Protein AF-A0A6H1Z9U5-F1 (afdb_monomer_lite)

pLDDT: mean 88.67, std 11.78, range [45.22, 97.44]

Organism: NCBI:txid1070528

Radius of gyration: 15.55 Å; chains: 1; bounding box: 34×27×59 Å

Sequence (105 aa):
MTKPKSKTRKLHKNVAVAFARIAAARDALCRQISATDDAIKAGGGYVYFLRNSGKEMPPVSSRFLIDNGLVEEEQDGLFEGCSQSFRPVSFDRFHEFKSQYEASA

Foldseek 3Di:
DDDDDDDQDADDVLLVVLLCVQVVVQWKKFWDADPDPLCVPQQVRIWIATDPPRHTGRRNSSVVCVVQVQWAAPPPDPDPPRGRITHGDDPVVVVVVRVVSRVVD

Structure (mmCIF, N/CA/C/O backbone):
data_AF-A0A6H1Z9U5-F1
#
_entry.id   AF-A0A6H1Z9U5-F1
#
loop_
_atom_site.group_PDB
_atom_site.id
_atom_site.type_symbol
_atom_site.label_atom_id
_atom_site.label_alt_id
_atom_site.label_comp_id
_atom_site.label_asym_id
_atom_site.label_entity_id
_atom_site.label_seq_id
_atom_site.pdbx_PDB_ins_code
_atom_site.Cartn_x
_atom_site.Cartn_y
_atom_site.Cartn_z
_atom_site.occupancy
_atom_site.B_iso_or_equi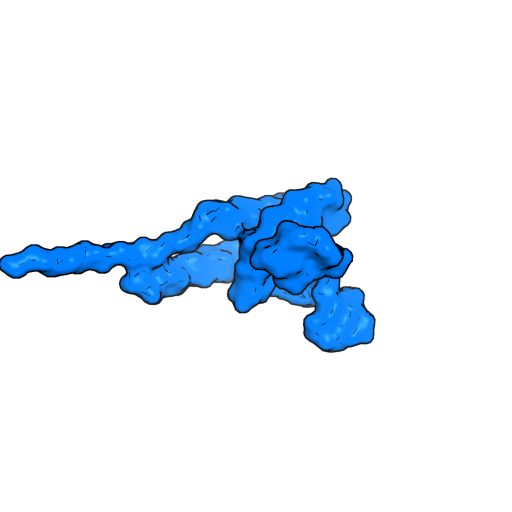v
_atom_site.auth_seq_id
_atom_site.auth_comp_id
_atom_site.auth_asym_id
_atom_site.auth_atom_id
_atom_site.pdbx_PDB_model_num
ATOM 1 N N . MET A 1 1 ? -3.966 -1.598 44.115 1.00 45.22 1 MET A N 1
ATOM 2 C CA . MET A 1 1 ? -3.953 -2.321 42.823 1.00 45.22 1 MET A CA 1
ATOM 3 C C . MET A 1 1 ? -4.339 -1.356 41.713 1.00 45.22 1 MET A C 1
ATOM 5 O O . MET A 1 1 ? -5.513 -1.065 41.535 1.00 45.22 1 MET A O 1
ATOM 9 N N . THR A 1 2 ? -3.362 -0.789 41.012 1.00 51.78 2 THR A N 1
ATOM 10 C CA . THR A 1 2 ? -3.595 0.043 39.825 1.00 51.78 2 THR A CA 1
ATOM 11 C C . THR A 1 2 ? -3.804 -0.876 38.621 1.00 51.78 2 THR A C 1
ATOM 13 O O . THR A 1 2 ? -2.912 -1.638 38.260 1.00 51.78 2 THR A O 1
ATOM 16 N N . LYS A 1 3 ? -5.001 -0.851 38.016 1.00 50.41 3 LYS A N 1
ATOM 17 C CA . LYS A 1 3 ? -5.267 -1.566 36.756 1.00 50.41 3 LYS A CA 1
ATOM 18 C C . LYS A 1 3 ? -4.306 -1.039 35.673 1.00 50.41 3 LYS A C 1
ATOM 20 O O . LYS A 1 3 ? -4.202 0.183 35.532 1.00 50.41 3 LYS A O 1
ATOM 25 N N . PRO A 1 4 ? -3.612 -1.900 34.909 1.00 54.03 4 PRO A N 1
ATOM 26 C CA . PRO A 1 4 ? -2.800 -1.443 33.789 1.00 54.03 4 PRO A CA 1
ATOM 27 C C . PRO A 1 4 ? -3.711 -0.798 32.735 1.00 54.03 4 PRO A C 1
ATOM 29 O O . PRO A 1 4 ? -4.737 -1.364 32.362 1.00 54.03 4 PRO A O 1
ATOM 32 N N . LYS A 1 5 ? -3.359 0.410 32.277 1.00 56.47 5 LYS A N 1
ATOM 33 C CA . LYS A 1 5 ? -4.040 1.076 31.156 1.00 56.47 5 LYS A CA 1
ATOM 34 C C . LYS A 1 5 ? -3.856 0.208 29.908 1.00 56.47 5 LYS A C 1
ATOM 36 O O . LYS A 1 5 ? -2.711 0.001 29.502 1.00 56.47 5 LYS A O 1
ATOM 41 N N . SER A 1 6 ? -4.941 -0.287 29.309 1.00 56.16 6 SER A N 1
ATOM 42 C CA . SER A 1 6 ? -4.856 -0.961 28.010 1.00 56.16 6 SER A CA 1
ATOM 43 C C . SER A 1 6 ? -4.306 0.038 26.986 1.00 56.16 6 SER A C 1
ATOM 45 O O . SER A 1 6 ? -4.791 1.165 26.856 1.00 56.16 6 SER A O 1
ATOM 47 N N . LYS A 1 7 ? -3.210 -0.320 26.313 1.00 61.12 7 LYS A N 1
ATOM 48 C CA . LYS A 1 7 ? -2.687 0.484 25.206 1.00 61.12 7 LYS A CA 1
ATOM 49 C C . LYS A 1 7 ? -3.520 0.136 23.981 1.00 61.12 7 LYS A C 1
ATOM 51 O O . LYS A 1 7 ? -3.260 -0.877 23.349 1.00 61.12 7 LYS A O 1
ATOM 56 N N . THR A 1 8 ? -4.479 0.989 23.635 1.00 65.06 8 THR A N 1
ATOM 57 C CA . THR A 1 8 ? -5.186 0.901 22.350 1.00 65.06 8 THR A CA 1
ATOM 58 C C . THR A 1 8 ? -4.167 0.884 21.208 1.00 65.06 8 THR A C 1
ATOM 60 O O . THR A 1 8 ? -3.356 1.811 21.080 1.00 65.06 8 THR A O 1
ATOM 63 N N . ARG A 1 9 ? -4.194 -0.169 20.395 1.00 84.81 9 ARG A N 1
ATOM 64 C CA . ARG A 1 9 ? -3.409 -0.352 19.175 1.00 84.81 9 ARG A CA 1
ATOM 65 C C . ARG A 1 9 ? -3.845 0.745 18.217 1.00 84.81 9 ARG A C 1
ATOM 67 O O . ARG A 1 9 ? -5.029 0.912 17.970 1.00 84.81 9 ARG A O 1
ATOM 74 N N . LYS A 1 10 ? -2.897 1.523 17.703 1.00 92.12 10 LYS A N 1
ATOM 75 C CA . LYS A 1 10 ? -3.176 2.549 16.691 1.00 92.12 10 LYS A CA 1
ATOM 76 C C . LYS A 1 10 ? -2.604 2.120 15.357 1.00 92.12 10 LYS A C 1
ATOM 78 O O . LYS A 1 10 ? -1.513 1.541 15.319 1.00 92.12 10 LYS A O 1
ATOM 83 N N . LEU A 1 11 ? -3.310 2.416 14.270 1.00 93.62 11 LEU A N 1
ATOM 84 C CA . LEU A 1 11 ? -2.757 2.206 12.941 1.00 93.62 11 LEU A CA 1
ATOM 85 C C . LEU A 1 11 ? -1.549 3.130 12.763 1.00 93.62 11 LEU A C 1
ATOM 87 O O . LEU A 1 11 ? -1.593 4.321 13.085 1.00 93.62 11 LEU A O 1
ATOM 91 N N . HIS A 1 12 ? -0.444 2.580 12.266 1.00 95.00 12 HIS A N 1
ATOM 92 C CA . HIS A 1 12 ? 0.771 3.363 12.108 1.00 95.00 12 HIS A CA 1
ATOM 93 C C . HIS A 1 12 ? 0.559 4.480 11.075 1.00 95.00 12 HIS A C 1
ATOM 95 O O . HIS A 1 12 ? 0.079 4.233 9.969 1.00 95.00 12 HIS A O 1
ATOM 101 N N . LYS A 1 13 ? 0.972 5.713 11.403 1.00 95.50 13 LYS A N 1
ATOM 102 C CA . LYS A 1 13 ? 0.725 6.899 10.560 1.00 95.50 13 LYS A CA 1
ATOM 103 C C . LYS A 1 13 ? 1.224 6.743 9.119 1.00 95.50 13 LYS A C 1
ATOM 105 O O . LYS A 1 13 ? 0.581 7.231 8.198 1.00 95.50 13 LYS A O 1
ATOM 110 N N . ASN A 1 14 ? 2.335 6.031 8.912 1.00 95.31 14 ASN A N 1
ATOM 111 C CA . ASN A 1 14 ? 2.901 5.836 7.572 1.00 95.31 14 ASN A CA 1
ATOM 112 C C . ASN A 1 14 ? 2.005 4.968 6.678 1.00 95.31 14 ASN A C 1
ATOM 114 O O . ASN A 1 14 ? 1.992 5.189 5.474 1.00 95.31 14 ASN A O 1
ATOM 118 N N . VAL A 1 15 ? 1.219 4.048 7.252 1.00 96.38 15 VAL A N 1
ATOM 119 C CA . VAL A 1 15 ? 0.233 3.261 6.494 1.00 96.38 15 VAL A CA 1
ATOM 120 C C . VAL A 1 15 ? -0.879 4.176 5.993 1.00 96.38 15 VAL A C 1
ATOM 122 O O . VAL A 1 15 ? -1.196 4.165 4.808 1.00 96.38 15 VAL A O 1
ATOM 125 N N . ALA A 1 16 ? -1.409 5.037 6.867 1.00 96.38 16 ALA A N 1
ATOM 126 C CA . ALA A 1 16 ? -2.432 6.008 6.485 1.00 96.38 16 ALA A CA 1
ATOM 127 C C . ALA A 1 16 ? -1.929 6.999 5.422 1.00 96.38 16 ALA A C 1
ATOM 129 O O . ALA A 1 16 ? -2.640 7.294 4.466 1.00 96.38 16 ALA A O 1
ATOM 130 N N . VAL A 1 17 ? -0.685 7.473 5.549 1.00 96.12 17 VAL A N 1
ATOM 131 C CA . VAL A 1 17 ? -0.059 8.346 4.544 1.00 96.12 17 VAL A CA 1
ATOM 132 C C . VAL A 1 17 ? 0.143 7.614 3.216 1.00 96.12 17 VAL A C 1
ATOM 134 O O . VAL A 1 17 ? -0.136 8.190 2.168 1.00 96.12 17 VAL A O 1
ATOM 137 N N . ALA A 1 18 ? 0.611 6.363 3.237 1.00 96.44 18 ALA A N 1
ATOM 138 C CA . ALA A 1 18 ? 0.788 5.570 2.024 1.00 96.44 18 ALA A CA 1
ATOM 139 C C . ALA A 1 18 ? -0.548 5.351 1.299 1.00 96.44 18 ALA A C 1
ATOM 141 O O . ALA A 1 18 ? -0.633 5.619 0.104 1.00 96.44 18 ALA A O 1
ATOM 142 N N . PHE A 1 19 ? -1.602 4.970 2.028 1.00 97.44 19 PHE A N 1
ATOM 143 C CA . PHE A 1 19 ? -2.943 4.826 1.462 1.00 97.44 19 PHE A CA 1
ATOM 144 C C . PHE A 1 19 ? -3.442 6.138 0.843 1.00 97.44 19 PHE A C 1
ATOM 146 O O . PHE A 1 19 ? -3.830 6.166 -0.323 1.00 97.44 19 PHE A O 1
ATOM 153 N N . ALA A 1 20 ? -3.353 7.246 1.588 1.00 95.81 20 ALA A N 1
ATOM 154 C CA . ALA A 1 20 ? -3.799 8.552 1.113 1.00 95.81 20 ALA A CA 1
ATOM 155 C C . ALA A 1 20 ? -3.059 9.002 -0.157 1.00 95.81 20 ALA A C 1
ATOM 157 O O . ALA A 1 20 ? -3.678 9.593 -1.036 1.00 95.81 20 ALA A O 1
ATOM 158 N N . ARG A 1 21 ? -1.759 8.699 -0.287 1.00 94.75 21 ARG A N 1
ATOM 159 C CA . ARG A 1 21 ? -0.982 9.003 -1.502 1.00 94.75 21 ARG A CA 1
ATOM 160 C C . ARG A 1 21 ? -1.538 8.290 -2.730 1.00 94.75 21 ARG A C 1
ATOM 162 O O . ARG A 1 21 ? -1.701 8.936 -3.759 1.00 94.75 21 ARG A O 1
ATOM 169 N N . ILE A 1 22 ? -1.837 6.996 -2.616 1.00 95.56 22 ILE A N 1
ATOM 170 C CA . ILE A 1 22 ? -2.366 6.196 -3.728 1.00 95.56 22 ILE A CA 1
ATOM 171 C C . ILE A 1 22 ? -3.788 6.672 -4.072 1.00 95.56 22 ILE A C 1
ATOM 173 O O . ILE A 1 22 ? -4.080 7.000 -5.223 1.00 95.56 22 ILE A O 1
ATOM 177 N N . ALA A 1 23 ? -4.654 6.779 -3.059 1.00 94.31 23 ALA A N 1
ATOM 178 C CA . ALA A 1 23 ? -6.065 7.120 -3.222 1.00 94.31 23 ALA A CA 1
ATOM 179 C C . ALA A 1 23 ? -6.286 8.547 -3.748 1.00 94.31 23 ALA A C 1
ATOM 181 O O . ALA A 1 23 ? -7.045 8.743 -4.696 1.00 94.31 23 ALA A O 1
ATOM 182 N N . ALA A 1 24 ? -5.600 9.549 -3.187 1.00 90.50 24 ALA A N 1
ATOM 183 C CA . ALA A 1 24 ? -5.749 10.940 -3.621 1.00 90.50 24 ALA A CA 1
ATOM 184 C C . ALA A 1 24 ? -5.203 11.170 -5.038 1.00 90.50 24 ALA A C 1
ATOM 186 O O . ALA A 1 24 ? -5.767 11.962 -5.789 1.00 90.50 24 ALA A O 1
ATOM 187 N N . ALA A 1 25 ? -4.141 10.454 -5.420 1.00 89.44 25 ALA A N 1
ATOM 188 C CA . ALA A 1 25 ? -3.593 10.510 -6.772 1.00 89.44 25 ALA A CA 1
ATOM 189 C C . ALA A 1 25 ? -4.439 9.741 -7.803 1.00 89.44 25 ALA A C 1
ATOM 191 O O . ALA A 1 25 ? -4.162 9.845 -8.996 1.00 89.44 25 ALA A O 1
ATOM 192 N N . ARG A 1 26 ? -5.452 8.970 -7.365 1.00 89.12 26 ARG A N 1
ATOM 193 C CA . ARG A 1 26 ? -6.194 8.002 -8.199 1.00 89.12 26 ARG A CA 1
ATOM 194 C C . ARG A 1 26 ? -5.255 7.080 -8.990 1.00 89.12 26 ARG A C 1
ATOM 196 O O . ARG A 1 26 ? -5.548 6.694 -10.123 1.00 89.12 26 ARG A O 1
ATOM 203 N N . ASP A 1 27 ? -4.118 6.754 -8.384 1.00 93.50 27 ASP A N 1
ATOM 204 C CA . ASP A 1 27 ? -3.035 5.989 -8.997 1.00 93.50 27 ASP A CA 1
ATOM 205 C C . ASP A 1 27 ? -3.117 4.511 -8.577 1.00 93.50 27 ASP A C 1
ATOM 207 O O . ASP A 1 27 ? -3.950 4.129 -7.749 1.00 93.50 27 ASP A O 1
ATOM 211 N N . ALA A 1 28 ? -2.260 3.679 -9.158 1.00 94.44 28 ALA A N 1
ATOM 212 C CA . ALA A 1 28 ? -2.060 2.298 -8.738 1.00 94.44 28 ALA A CA 1
ATOM 213 C C . ALA A 1 28 ? -0.707 2.158 -8.032 1.00 94.44 28 ALA A C 1
ATOM 215 O O . ALA A 1 28 ? 0.287 2.777 -8.419 1.00 94.44 28 ALA A O 1
ATOM 216 N N . LEU A 1 29 ? -0.674 1.333 -6.991 1.00 96.62 29 LEU A N 1
ATOM 217 C CA . LEU A 1 29 ? 0.563 0.856 -6.393 1.00 96.62 29 LEU A CA 1
ATOM 218 C C . LEU A 1 29 ? 1.102 -0.266 -7.276 1.00 96.62 29 LEU A C 1
ATOM 220 O O . LEU A 1 29 ? 0.397 -1.238 -7.508 1.00 96.62 29 LEU A O 1
ATOM 224 N N . CYS A 1 30 ? 2.341 -0.158 -7.726 1.00 95.19 30 CYS A N 1
ATOM 225 C CA . CYS A 1 30 ? 3.047 -1.222 -8.421 1.00 95.19 30 CYS A CA 1
ATOM 226 C C . CYS A 1 30 ? 4.147 -1.797 -7.532 1.00 95.19 30 CYS A C 1
ATOM 228 O O . CYS A 1 30 ? 4.708 -1.092 -6.685 1.00 95.19 30 CYS A O 1
ATOM 230 N N . ARG A 1 31 ? 4.476 -3.070 -7.751 1.00 93.88 31 ARG A N 1
ATOM 231 C CA . ARG A 1 31 ? 5.645 -3.728 -7.170 1.00 93.88 31 ARG A CA 1
ATOM 232 C C . ARG A 1 31 ? 6.563 -4.255 -8.266 1.00 93.88 31 ARG A C 1
ATOM 234 O O . ARG A 1 31 ? 6.113 -4.588 -9.355 1.00 93.88 31 ARG A O 1
ATOM 241 N N . GLN A 1 32 ? 7.849 -4.339 -7.958 1.00 91.81 32 GLN A N 1
ATOM 242 C CA . GLN A 1 32 ? 8.853 -4.964 -8.815 1.00 91.81 32 GLN A CA 1
ATOM 243 C C . GLN A 1 32 ? 9.821 -5.764 -7.951 1.00 91.81 32 GLN A C 1
ATOM 245 O O . GLN A 1 32 ? 10.229 -5.299 -6.885 1.00 91.81 32 GLN A O 1
ATOM 250 N N . ILE A 1 33 ? 10.184 -6.963 -8.409 1.00 91.19 33 ILE A N 1
ATOM 251 C CA . ILE A 1 33 ? 11.163 -7.813 -7.725 1.00 91.19 33 ILE A CA 1
ATOM 252 C C . ILE A 1 33 ? 12.505 -7.081 -7.657 1.00 91.19 33 ILE A C 1
ATOM 254 O O . ILE A 1 33 ? 12.993 -6.556 -8.658 1.00 91.19 33 ILE A O 1
ATOM 258 N N . SER A 1 34 ? 13.110 -7.071 -6.474 1.00 92.00 34 SER A N 1
ATOM 259 C CA . SER A 1 34 ? 14.434 -6.501 -6.251 1.00 92.00 34 SER A CA 1
ATOM 260 C C . SER A 1 34 ? 15.224 -7.350 -5.263 1.00 92.00 34 SER A C 1
ATOM 262 O O . SER A 1 34 ? 14.703 -7.783 -4.236 1.00 92.00 34 SER A O 1
ATOM 264 N N . ALA A 1 35 ? 16.506 -7.545 -5.568 1.00 91.62 35 ALA A N 1
ATOM 265 C CA . ALA A 1 35 ? 17.458 -8.257 -4.720 1.00 91.62 35 ALA A CA 1
ATOM 266 C C . ALA A 1 35 ? 18.208 -7.332 -3.743 1.00 91.62 35 ALA A C 1
ATOM 268 O O . ALA A 1 35 ? 19.172 -7.756 -3.112 1.00 91.62 35 ALA A O 1
ATOM 269 N N . THR A 1 36 ? 17.809 -6.061 -3.627 1.00 89.38 36 THR A N 1
ATOM 270 C CA . THR A 1 36 ? 18.413 -5.151 -2.649 1.00 89.38 36 THR A CA 1
ATOM 271 C C . THR A 1 36 ? 18.058 -5.569 -1.223 1.00 89.38 36 THR A C 1
ATOM 273 O O . THR A 1 36 ? 16.944 -6.023 -0.950 1.00 89.38 36 THR A O 1
ATOM 276 N N . ASP A 1 37 ? 18.989 -5.361 -0.291 1.00 87.31 37 ASP A N 1
ATOM 277 C CA . ASP A 1 37 ? 18.808 -5.677 1.131 1.00 87.31 37 ASP A CA 1
ATOM 278 C C . ASP A 1 37 ? 17.512 -5.093 1.709 1.00 87.31 37 ASP A C 1
ATOM 280 O O . ASP A 1 37 ? 16.792 -5.775 2.440 1.00 87.31 37 ASP A O 1
ATOM 284 N N . ASP A 1 38 ? 17.187 -3.850 1.352 1.00 81.69 38 ASP A N 1
ATOM 285 C CA . ASP A 1 38 ? 15.978 -3.169 1.816 1.00 81.69 38 ASP A CA 1
ATOM 286 C C . ASP A 1 38 ? 14.700 -3.797 1.245 1.00 81.69 38 ASP A C 1
ATOM 288 O O . ASP A 1 38 ? 13.717 -3.974 1.971 1.00 81.69 38 ASP A O 1
ATOM 292 N N . ALA A 1 39 ? 14.709 -4.198 -0.030 1.00 87.31 39 ALA A N 1
ATOM 293 C CA . ALA A 1 39 ? 13.576 -4.889 -0.639 1.00 87.31 39 ALA A CA 1
ATOM 294 C C . ALA A 1 39 ? 13.348 -6.249 0.027 1.00 87.31 39 ALA A C 1
ATOM 296 O O . ALA A 1 39 ? 12.210 -6.589 0.354 1.00 87.31 39 ALA A O 1
ATOM 297 N N . ILE A 1 40 ? 14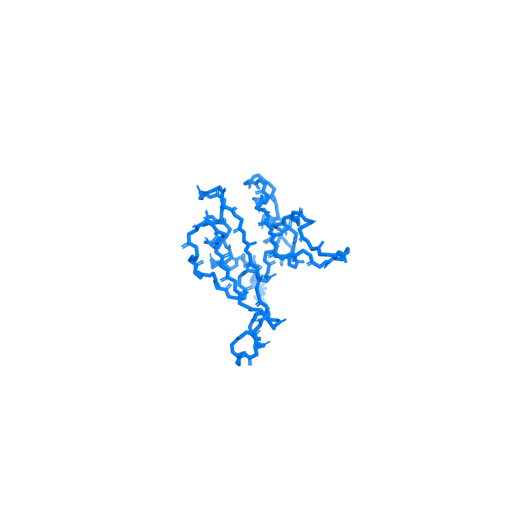.416 -6.997 0.308 1.00 90.00 40 ILE A N 1
ATOM 298 C CA . ILE A 1 40 ? 14.346 -8.302 0.977 1.00 90.00 40 ILE A CA 1
ATOM 299 C C . ILE A 1 40 ? 13.841 -8.146 2.419 1.00 90.00 40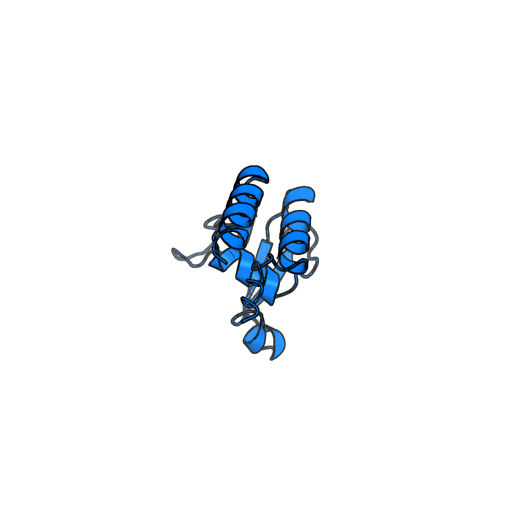 ILE A C 1
ATOM 301 O O . ILE A 1 40 ? 12.867 -8.795 2.802 1.00 90.00 40 ILE A O 1
ATOM 305 N N . LYS A 1 41 ? 14.457 -7.259 3.212 1.00 88.12 41 LYS A N 1
ATOM 306 C CA . LYS A 1 41 ? 14.166 -7.111 4.650 1.00 88.12 41 LYS A CA 1
ATOM 307 C C . LYS A 1 41 ? 12.811 -6.460 4.921 1.00 88.12 41 LYS A C 1
ATOM 309 O O . LYS A 1 41 ? 12.101 -6.887 5.827 1.00 88.12 41 LYS A O 1
ATOM 314 N N . ALA A 1 42 ? 12.451 -5.425 4.163 1.00 85.56 42 ALA A N 1
ATOM 315 C CA . ALA A 1 42 ? 11.285 -4.589 4.453 1.00 85.56 42 ALA A CA 1
ATOM 316 C C . ALA A 1 42 ? 10.145 -4.751 3.438 1.00 85.56 42 ALA A C 1
ATOM 318 O O . ALA A 1 42 ? 8.977 -4.588 3.792 1.00 85.56 42 ALA A O 1
ATOM 319 N N . GLY A 1 43 ? 10.472 -5.061 2.182 1.00 83.38 43 GLY A N 1
ATOM 320 C CA . GLY A 1 43 ? 9.516 -5.131 1.076 1.00 83.38 43 GLY A CA 1
ATOM 321 C C . GLY A 1 43 ? 9.021 -6.529 0.716 1.00 83.38 43 GLY A C 1
ATOM 322 O O . GLY A 1 43 ? 8.125 -6.642 -0.115 1.00 83.38 43 GLY A O 1
ATOM 323 N N . GLY A 1 44 ? 9.571 -7.586 1.325 1.00 88.44 44 GLY A N 1
ATOM 324 C CA . GLY A 1 44 ? 9.254 -8.972 0.960 1.00 88.44 44 GLY A CA 1
ATOM 325 C C . GLY A 1 44 ? 9.833 -9.399 -0.393 1.00 88.44 44 GLY A C 1
ATOM 326 O O . GLY A 1 44 ? 9.220 -10.205 -1.080 1.00 88.44 44 GLY A O 1
ATOM 327 N N . GLY A 1 45 ? 10.976 -8.831 -0.786 1.00 93.06 45 GLY A N 1
ATOM 328 C CA . GLY A 1 45 ? 11.613 -9.046 -2.090 1.00 93.06 45 GLY A CA 1
ATOM 329 C C . GLY A 1 45 ? 11.171 -8.061 -3.175 1.00 93.06 45 GLY A C 1
ATOM 330 O O . GLY A 1 45 ? 11.485 -8.270 -4.344 1.00 93.06 45 GLY A O 1
ATOM 331 N N . TYR A 1 46 ? 10.456 -6.993 -2.804 1.00 93.88 46 TYR A N 1
ATOM 332 C CA . TYR A 1 46 ? 9.908 -6.022 -3.748 1.00 93.88 46 TYR A CA 1
ATOM 333 C C . TYR A 1 46 ? 10.264 -4.577 -3.397 1.00 93.88 46 TYR A C 1
ATOM 335 O O . TYR A 1 46 ? 10.317 -4.195 -2.224 1.00 93.88 46 TYR A O 1
ATOM 343 N N . VAL A 1 47 ? 10.436 -3.763 -4.436 1.00 94.69 47 VAL A N 1
ATOM 344 C CA . VAL A 1 47 ? 10.320 -2.301 -4.369 1.00 94.69 47 VAL A CA 1
ATOM 345 C C . VAL A 1 47 ? 8.931 -1.883 -4.833 1.00 94.69 47 VAL A C 1
ATOM 347 O O . VAL A 1 47 ? 8.296 -2.593 -5.612 1.00 94.69 47 VAL A O 1
ATOM 350 N N . TYR A 1 48 ? 8.459 -0.737 -4.346 1.00 95.62 48 TYR A N 1
ATOM 351 C CA . TYR A 1 48 ? 7.099 -0.266 -4.579 1.00 95.62 48 TYR A CA 1
ATOM 352 C C . TYR A 1 48 ? 7.108 1.156 -5.113 1.00 95.62 48 TYR A C 1
ATOM 354 O O . TYR A 1 48 ? 7.876 1.995 -4.644 1.00 95.62 48 TYR A O 1
ATOM 362 N N . PHE A 1 49 ? 6.226 1.439 -6.062 1.00 96.31 49 PHE A N 1
ATOM 363 C CA . PHE A 1 49 ? 6.130 2.747 -6.699 1.00 96.31 49 PHE A CA 1
ATOM 364 C C . PHE A 1 49 ? 4.707 3.023 -7.180 1.00 96.31 49 PHE A C 1
ATOM 366 O O . PHE A 1 49 ? 3.893 2.116 -7.321 1.00 96.31 49 PHE A O 1
ATOM 373 N N . LEU A 1 50 ? 4.391 4.291 -7.412 1.00 96.12 50 LEU A N 1
ATOM 374 C CA . LEU A 1 50 ? 3.139 4.700 -8.038 1.00 96.12 50 LEU A CA 1
ATOM 375 C C . LEU A 1 50 ? 3.239 4.562 -9.562 1.00 96.12 50 LEU A C 1
ATOM 377 O O . LEU A 1 50 ? 4.196 5.066 -10.151 1.00 96.12 50 LEU A O 1
ATOM 381 N N . ARG A 1 51 ? 2.256 3.915 -10.197 1.00 93.75 51 ARG A N 1
ATOM 382 C CA . ARG A 1 51 ? 2.269 3.574 -11.631 1.00 93.75 51 ARG A CA 1
ATOM 383 C C . ARG A 1 51 ? 2.539 4.779 -12.526 1.00 93.75 51 ARG A C 1
ATOM 385 O O . ARG A 1 51 ? 3.433 4.721 -13.363 1.00 93.75 51 ARG A O 1
ATOM 392 N N . ASN A 1 52 ? 1.772 5.857 -12.368 1.00 90.94 52 ASN A N 1
ATOM 393 C CA . ASN A 1 52 ? 1.836 6.981 -13.305 1.00 90.94 52 ASN A CA 1
ATOM 394 C C . ASN A 1 52 ? 3.015 7.914 -13.024 1.00 90.94 52 ASN A C 1
ATOM 396 O O . ASN A 1 52 ? 3.609 8.468 -13.944 1.00 90.94 52 ASN A O 1
ATOM 400 N N . SER A 1 53 ? 3.339 8.124 -11.747 1.00 90.00 53 SER A N 1
ATOM 401 C CA . SER A 1 53 ? 4.377 9.087 -11.354 1.00 90.00 53 SER A CA 1
ATOM 402 C C . SER A 1 53 ? 5.767 8.479 -11.168 1.00 90.00 53 SER A C 1
ATOM 404 O O . SER A 1 53 ? 6.728 9.231 -11.023 1.00 90.00 53 SER A O 1
ATOM 406 N N . GLY A 1 54 ? 5.879 7.150 -11.094 1.00 92.19 54 GLY A N 1
ATOM 407 C CA . GLY A 1 54 ? 7.118 6.444 -10.757 1.00 92.19 54 GLY A CA 1
ATOM 408 C C . GLY A 1 54 ? 7.630 6.724 -9.339 1.00 92.19 54 GLY A C 1
ATOM 409 O O . GLY A 1 54 ? 8.720 6.288 -8.981 1.00 92.19 54 GLY A O 1
ATOM 410 N N . LYS A 1 55 ? 6.876 7.468 -8.517 1.00 93.44 55 LYS A N 1
ATOM 411 C CA . LYS A 1 55 ? 7.307 7.850 -7.170 1.00 93.44 55 LYS A CA 1
ATOM 412 C C . LYS A 1 55 ? 7.383 6.627 -6.275 1.00 93.44 55 LYS A C 1
ATOM 414 O O . LYS A 1 55 ? 6.404 5.893 -6.152 1.00 93.44 55 LYS A O 1
ATOM 419 N N . GLU A 1 56 ? 8.514 6.475 -5.601 1.00 94.38 56 GLU A N 1
ATOM 420 C CA . GLU A 1 56 ? 8.729 5.389 -4.655 1.00 94.38 56 GLU A CA 1
ATOM 421 C C . GLU A 1 56 ? 7.759 5.447 -3.472 1.00 94.38 56 GLU A C 1
ATOM 423 O O . GLU A 1 56 ? 7.403 6.509 -2.943 1.00 94.38 56 GLU A O 1
ATOM 428 N N . MET A 1 57 ? 7.359 4.259 -3.035 1.00 95.56 57 MET A N 1
ATOM 429 C CA . MET A 1 57 ? 6.471 4.038 -1.910 1.00 95.56 57 MET A CA 1
ATOM 430 C C . MET A 1 57 ? 7.202 3.248 -0.816 1.00 95.56 57 MET A C 1
ATOM 432 O O . MET A 1 57 ? 7.933 2.305 -1.119 1.00 95.56 57 MET A O 1
ATOM 436 N N . PRO A 1 58 ? 7.012 3.587 0.475 1.00 93.62 58 PRO A N 1
ATOM 437 C CA . PRO A 1 58 ? 7.700 2.897 1.562 1.00 93.62 58 PRO A CA 1
ATOM 438 C C . PRO A 1 58 ? 7.388 1.389 1.564 1.00 93.62 58 PRO A C 1
ATOM 440 O O . PRO A 1 58 ? 6.204 1.039 1.645 1.00 93.62 58 PRO A O 1
ATOM 443 N N . PRO A 1 59 ? 8.393 0.490 1.547 1.00 93.69 59 PRO A N 1
ATOM 444 C CA . PRO A 1 59 ? 8.156 -0.944 1.372 1.00 93.69 59 PRO A CA 1
ATOM 445 C C . PRO A 1 59 ? 7.257 -1.564 2.444 1.00 93.69 59 PRO A C 1
ATOM 447 O O .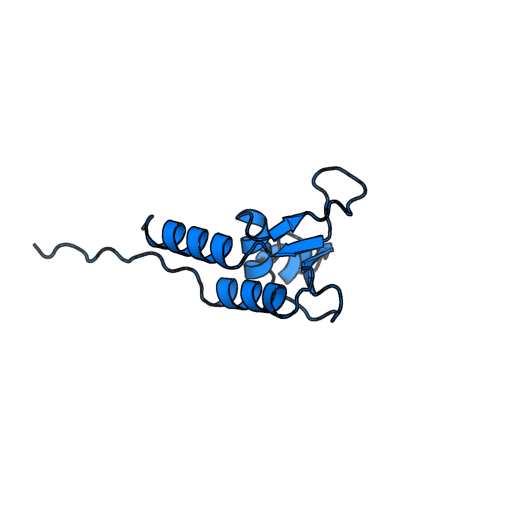 PRO A 1 59 ? 6.267 -2.211 2.117 1.00 93.69 59 PRO A O 1
ATOM 450 N N . VAL A 1 60 ? 7.518 -1.272 3.724 1.00 94.38 60 VAL A N 1
ATOM 451 C CA . VAL A 1 60 ? 6.729 -1.811 4.850 1.00 94.38 60 VAL A CA 1
ATOM 452 C C . VAL A 1 60 ? 5.264 -1.384 4.774 1.00 94.38 60 VAL A C 1
ATOM 454 O O . VAL A 1 60 ? 4.367 -2.181 5.023 1.00 94.38 60 VAL A O 1
ATOM 457 N N . SER A 1 61 ? 5.006 -0.115 4.443 1.00 96.00 61 SER A N 1
ATOM 458 C CA . SER A 1 61 ? 3.632 0.396 4.362 1.00 96.00 61 SER A CA 1
ATOM 459 C C . SER A 1 61 ? 2.910 -0.159 3.140 1.00 96.00 61 SER A C 1
ATOM 461 O O . SER A 1 61 ? 1.756 -0.544 3.254 1.00 96.00 61 SER A O 1
ATOM 463 N N . SER A 1 62 ? 3.598 -0.253 2.003 1.00 95.81 62 SER A N 1
ATOM 464 C CA . SER A 1 62 ? 3.046 -0.805 0.761 1.00 95.81 62 SER A CA 1
ATOM 465 C C . SER A 1 62 ? 2.676 -2.276 0.924 1.00 95.81 62 SER A C 1
ATOM 467 O O . SER A 1 62 ? 1.547 -2.664 0.637 1.00 95.81 62 SER A O 1
ATOM 469 N N . ARG A 1 63 ? 3.587 -3.068 1.498 1.00 94.69 63 ARG A N 1
ATOM 470 C CA . ARG A 1 63 ? 3.335 -4.466 1.840 1.00 94.69 63 ARG A CA 1
ATOM 471 C C . ARG A 1 63 ? 2.180 -4.613 2.827 1.00 94.69 63 ARG A C 1
ATOM 473 O O . ARG A 1 63 ? 1.297 -5.423 2.596 1.00 94.69 63 ARG A O 1
ATOM 480 N N . PHE A 1 64 ? 2.130 -3.791 3.879 1.00 95.75 64 PHE A N 1
ATOM 481 C CA . PHE A 1 64 ? 1.018 -3.819 4.833 1.00 95.75 64 PHE A CA 1
ATOM 482 C C . PHE A 1 64 ? -0.337 -3.586 4.151 1.00 95.75 64 PHE A C 1
ATOM 484 O O . PHE A 1 64 ? -1.307 -4.257 4.495 1.00 95.75 64 PHE A O 1
ATOM 491 N N . LEU A 1 65 ? -0.421 -2.646 3.201 1.00 96.88 65 LEU A N 1
ATOM 492 C CA . LEU A 1 65 ? -1.664 -2.385 2.471 1.00 96.88 65 LEU A CA 1
ATOM 493 C C . LEU A 1 65 ? -2.112 -3.608 1.657 1.00 96.88 65 LEU A C 1
ATOM 495 O O . LEU A 1 65 ? -3.298 -3.924 1.672 1.00 96.88 65 LEU A O 1
ATOM 499 N N . ILE A 1 66 ? -1.177 -4.301 0.999 1.00 94.94 66 ILE A N 1
ATOM 500 C CA . ILE A 1 66 ? -1.456 -5.530 0.239 1.00 94.94 66 ILE A CA 1
ATOM 501 C C . ILE A 1 66 ? -1.884 -6.656 1.186 1.00 94.94 66 ILE A C 1
ATOM 503 O O . ILE A 1 66 ? -2.975 -7.198 1.038 1.00 94.94 66 ILE A O 1
ATOM 507 N N . ASP A 1 67 ? -1.078 -6.942 2.211 1.00 94.19 67 ASP A N 1
ATOM 508 C CA . ASP A 1 67 ? -1.292 -8.055 3.146 1.00 94.19 67 ASP A CA 1
ATOM 509 C C . ASP A 1 67 ? -2.627 -7.942 3.914 1.00 94.19 67 ASP A C 1
ATOM 511 O O . ASP A 1 67 ? -3.166 -8.947 4.371 1.00 94.19 67 ASP A O 1
ATOM 515 N N . ASN A 1 68 ? -3.172 -6.727 4.066 1.00 95.81 68 ASN A N 1
ATOM 516 C CA . ASN A 1 68 ? -4.440 -6.469 4.762 1.00 95.81 68 ASN A CA 1
ATOM 517 C C . ASN A 1 68 ? -5.615 -6.164 3.812 1.00 95.8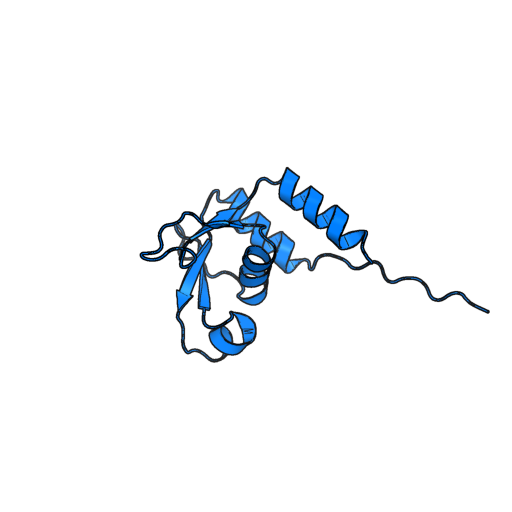1 68 ASN A C 1
ATOM 519 O O . ASN A 1 68 ? -6.670 -5.738 4.281 1.00 95.81 68 ASN A O 1
ATOM 523 N N . GLY A 1 69 ? -5.457 -6.334 2.494 1.00 95.31 69 GLY A N 1
ATOM 524 C CA . GLY A 1 69 ? -6.539 -6.105 1.526 1.00 95.31 69 GLY A CA 1
ATOM 525 C C . GLY A 1 69 ? -7.027 -4.652 1.462 1.00 95.31 69 GLY A C 1
ATOM 526 O O . GLY A 1 69 ? -8.199 -4.394 1.189 1.00 95.31 69 GLY A O 1
ATOM 527 N N . LEU A 1 70 ? -6.138 -3.696 1.747 1.00 96.81 70 LEU A N 1
ATOM 528 C CA . LEU A 1 70 ? -6.382 -2.252 1.608 1.00 96.81 70 LEU A CA 1
ATOM 529 C C . LEU A 1 70 ? -6.056 -1.739 0.202 1.00 96.81 70 LEU A C 1
ATOM 531 O O . LEU A 1 70 ? -6.235 -0.557 -0.105 1.00 96.81 70 LEU A O 1
ATOM 535 N N . VAL A 1 71 ? -5.576 -2.637 -0.646 1.00 96.19 71 VAL A N 1
ATOM 536 C CA . VAL A 1 71 ? -5.493 -2.479 -2.087 1.00 96.19 71 VAL A CA 1
ATOM 537 C C . VAL A 1 71 ? -6.015 -3.759 -2.746 1.00 96.19 71 VAL A C 1
ATOM 539 O O . VAL A 1 71 ? -5.935 -4.836 -2.159 1.00 96.19 71 VAL A O 1
ATOM 542 N N . GLU A 1 72 ? -6.559 -3.636 -3.948 1.00 94.44 72 GLU A N 1
ATOM 543 C CA . GLU A 1 72 ? -7.137 -4.722 -4.739 1.00 94.44 72 GLU A CA 1
ATOM 544 C C . GLU A 1 72 ? -6.265 -4.981 -5.965 1.00 94.44 72 GLU A C 1
ATOM 546 O O . GLU A 1 72 ? -5.796 -4.038 -6.602 1.00 94.44 72 GLU A O 1
ATOM 551 N N . GLU A 1 73 ? -6.028 -6.250 -6.285 1.00 92.69 73 GLU A N 1
ATOM 552 C CA . GLU A 1 73 ? -5.241 -6.650 -7.454 1.00 92.69 73 GLU A CA 1
ATOM 553 C C . GLU A 1 73 ? -5.923 -6.211 -8.755 1.00 92.69 73 GLU A C 1
ATOM 555 O O . GLU A 1 73 ? -7.108 -6.472 -8.949 1.00 92.69 73 GLU A O 1
ATOM 560 N N . GLU A 1 74 ? -5.175 -5.601 -9.681 1.00 90.06 74 GLU A N 1
ATOM 561 C CA . GLU A 1 74 ? -5.696 -5.339 -11.035 1.00 90.06 74 GLU A CA 1
ATOM 562 C C . GLU A 1 74 ? -5.653 -6.584 -11.939 1.00 90.06 74 GLU A C 1
ATOM 564 O O . GLU A 1 74 ? -6.090 -6.516 -13.085 1.00 90.06 74 GLU A O 1
ATOM 569 N N . GLN A 1 75 ? -5.133 -7.710 -11.433 1.00 83.06 75 GLN A N 1
ATOM 570 C CA . GLN A 1 75 ? -4.968 -8.968 -12.170 1.00 83.06 75 GLN A CA 1
ATOM 571 C C . GLN A 1 75 ? -4.140 -8.800 -13.455 1.00 83.06 75 GLN A C 1
ATOM 573 O O . GLN A 1 75 ? -4.371 -9.465 -14.460 1.00 83.06 75 GLN A O 1
ATOM 578 N N . ASP A 1 76 ? -3.137 -7.920 -13.416 1.00 82.19 76 ASP A N 1
ATOM 579 C CA . ASP A 1 76 ? -2.213 -7.685 -14.533 1.00 82.19 76 ASP A CA 1
ATOM 580 C C . ASP A 1 76 ? -1.036 -8.673 -14.571 1.00 82.19 76 ASP A C 1
ATOM 582 O O . ASP A 1 76 ? -0.133 -8.561 -15.402 1.00 82.19 76 ASP A O 1
ATOM 586 N N . GLY A 1 77 ? -1.036 -9.644 -13.658 1.00 76.12 77 GLY A N 1
ATOM 587 C CA . GLY A 1 77 ? -0.066 -10.725 -13.626 1.00 76.12 77 GLY A CA 1
ATOM 588 C C . GLY A 1 77 ? -0.310 -11.745 -14.738 1.00 76.12 77 GLY A C 1
ATOM 589 O O . GLY A 1 77 ? -1.445 -12.052 -15.088 1.00 76.12 77 GLY A O 1
ATOM 590 N N . LEU A 1 78 ? 0.774 -12.338 -15.247 1.00 77.06 78 LEU A N 1
ATOM 591 C CA . LEU A 1 78 ? 0.703 -13.461 -16.192 1.00 77.06 78 LEU A CA 1
ATOM 592 C C . LEU A 1 78 ? 0.104 -14.733 -15.554 1.00 77.06 78 LEU A C 1
ATOM 594 O O . LEU A 1 78 ? -0.385 -15.611 -16.259 1.00 77.06 78 LEU A O 1
ATOM 598 N N . PHE A 1 79 ? 0.152 -14.826 -14.223 1.00 78.88 79 PHE A N 1
ATOM 599 C CA . PHE A 1 79 ? -0.372 -15.936 -13.433 1.00 78.88 79 PHE A CA 1
ATOM 600 C C . PHE A 1 79 ? -1.326 -15.415 -12.356 1.00 78.88 79 PHE A C 1
ATOM 602 O O . PHE A 1 79 ? -1.157 -14.304 -11.842 1.00 78.88 79 PHE A O 1
ATOM 609 N N . GLU A 1 80 ? -2.304 -16.239 -11.988 1.00 72.56 80 GLU A N 1
ATOM 610 C CA . GLU A 1 80 ? -3.228 -15.949 -10.892 1.00 72.56 80 GLU A CA 1
ATOM 611 C C . GLU A 1 80 ? -2.459 -15.722 -9.575 1.00 72.56 80 GLU A C 1
ATOM 613 O O . GLU A 1 80 ? -1.473 -16.404 -9.284 1.00 72.56 80 GLU A O 1
ATOM 618 N N . GLY A 1 81 ? -2.858 -14.704 -8.805 1.00 70.56 81 GLY A N 1
ATOM 619 C CA . GLY A 1 81 ? -2.194 -14.311 -7.553 1.00 70.56 81 GLY A CA 1
ATOM 620 C C . GLY A 1 81 ? -0.820 -13.646 -7.722 1.00 70.56 81 GLY A C 1
ATOM 621 O O . GLY A 1 81 ? -0.120 -13.395 -6.740 1.00 70.56 81 GLY A O 1
ATOM 622 N N . CYS A 1 82 ? -0.405 -13.348 -8.958 1.00 77.50 82 CYS A N 1
ATOM 623 C CA . CYS A 1 82 ? 0.885 -12.725 -9.263 1.00 77.50 82 CYS A CA 1
ATOM 624 C C . CYS A 1 82 ? 0.754 -11.280 -9.775 1.00 77.50 82 CYS A C 1
ATOM 626 O O . CYS A 1 82 ? 1.658 -10.795 -10.464 1.00 77.50 82 CYS A O 1
ATOM 628 N N . SER A 1 83 ? -0.333 -10.579 -9.414 1.00 85.38 83 SER A N 1
ATOM 629 C CA . SER A 1 83 ? -0.557 -9.172 -9.782 1.00 85.38 83 SER A CA 1
ATOM 630 C C . SER A 1 83 ? 0.654 -8.312 -9.409 1.00 85.38 83 SER A C 1
ATOM 632 O O . SER A 1 83 ? 1.235 -8.457 -8.323 1.00 85.38 83 SER A O 1
ATOM 634 N N . GLN A 1 84 ? 1.076 -7.446 -10.326 1.00 90.06 84 GLN A N 1
ATOM 635 C CA . GLN A 1 84 ? 2.162 -6.490 -10.104 1.00 90.06 84 GLN A CA 1
ATOM 636 C C . GLN A 1 84 ? 1.630 -5.104 -9.768 1.00 90.06 84 GLN A C 1
ATOM 638 O O . GLN A 1 84 ? 2.390 -4.277 -9.264 1.00 90.06 84 GLN A O 1
ATOM 643 N N . SER A 1 85 ? 0.336 -4.870 -9.971 1.00 93.44 85 SER A N 1
ATOM 644 C CA . SER A 1 85 ? -0.323 -3.635 -9.584 1.00 93.44 85 SER A CA 1
ATOM 645 C C . SER A 1 85 ? -1.577 -3.832 -8.746 1.00 93.44 85 SER A C 1
ATOM 647 O O . SER A 1 85 ? -2.229 -4.884 -8.762 1.00 93.44 85 SER A O 1
ATOM 649 N N . PHE A 1 86 ? -1.880 -2.782 -7.985 1.00 95.50 86 PHE A N 1
ATOM 650 C CA . PHE A 1 86 ? -2.940 -2.771 -7.001 1.00 95.50 86 PHE A CA 1
ATOM 651 C C . PHE A 1 86 ? -3.618 -1.399 -6.938 1.00 95.50 86 PHE A C 1
ATOM 653 O O . PHE A 1 86 ? -2.955 -0.359 -6.839 1.00 95.50 86 PHE A O 1
ATOM 660 N N . ARG A 1 87 ? -4.949 -1.388 -6.943 1.00 95.75 87 ARG A N 1
ATOM 661 C CA . ARG A 1 87 ? -5.773 -0.187 -6.762 1.00 95.75 87 ARG A CA 1
ATOM 662 C C . ARG A 1 87 ? -6.128 0.012 -5.296 1.00 95.75 87 ARG A C 1
ATOM 664 O O . ARG A 1 87 ? -6.364 -0.966 -4.601 1.00 95.75 87 ARG A O 1
ATOM 671 N N . PRO A 1 88 ? -6.199 1.252 -4.798 1.00 96.69 88 PRO A N 1
ATOM 672 C CA . PRO A 1 88 ? -6.661 1.489 -3.438 1.00 96.69 88 PRO A CA 1
ATOM 673 C C . PRO A 1 88 ? -8.143 1.121 -3.314 1.00 96.69 88 PRO A C 1
ATOM 675 O O . PRO A 1 88 ? -8.934 1.438 -4.204 1.00 96.69 88 PRO A O 1
ATOM 678 N N . VAL A 1 89 ? -8.525 0.517 -2.184 1.00 96.75 89 VAL A N 1
ATOM 679 C CA . VAL A 1 89 ? -9.946 0.418 -1.811 1.00 96.75 89 VAL A CA 1
ATOM 680 C C . VAL A 1 89 ? -10.545 1.813 -1.585 1.00 96.75 89 VAL A C 1
ATOM 682 O O . VAL A 1 89 ? -9.829 2.816 -1.510 1.00 96.75 89 VAL A O 1
ATOM 685 N N . SER A 1 90 ? -11.869 1.901 -1.435 1.00 96.19 90 SER A N 1
ATOM 686 C CA . SER A 1 90 ? -12.524 3.165 -1.081 1.00 96.19 90 SER A CA 1
ATOM 687 C C . SER A 1 90 ? -12.048 3.703 0.277 1.00 96.19 90 SER A C 1
ATOM 689 O O . SER A 1 90 ? -11.655 2.948 1.172 1.00 96.19 90 SER A O 1
ATOM 691 N N . PHE A 1 91 ? -12.123 5.027 0.460 1.00 95.75 91 PHE A N 1
ATOM 692 C CA . PHE A 1 91 ? -11.827 5.656 1.752 1.00 95.75 91 PHE A CA 1
ATOM 693 C C . PHE A 1 91 ? -12.698 5.091 2.878 1.00 95.75 91 PHE A C 1
ATOM 695 O O . PHE A 1 91 ? -12.182 4.850 3.966 1.00 95.75 91 PHE A O 1
ATOM 702 N N . ASP A 1 92 ? -13.975 4.820 2.610 1.00 96.88 92 ASP A N 1
ATOM 703 C CA . ASP A 1 92 ? -14.896 4.252 3.598 1.00 96.88 92 ASP A CA 1
ATOM 704 C C . ASP A 1 92 ? -14.414 2.884 4.087 1.00 96.88 92 ASP A C 1
ATOM 706 O O . ASP A 1 92 ? -14.305 2.666 5.293 1.00 96.88 92 ASP A O 1
ATOM 710 N N . ARG A 1 93 ? -14.005 2.001 3.166 1.00 96.94 93 ARG A N 1
ATOM 711 C CA . ARG A 1 93 ? -13.466 0.678 3.510 1.00 96.94 93 ARG A CA 1
ATOM 712 C C . ARG A 1 93 ? -12.155 0.776 4.288 1.00 96.94 93 ARG A C 1
ATOM 714 O O . ARG A 1 93 ? -11.937 0.025 5.237 1.00 96.94 93 ARG A O 1
ATOM 721 N N . PHE A 1 94 ? -11.291 1.728 3.938 1.00 97.00 94 PHE A N 1
ATOM 722 C CA . PHE A 1 94 ? -10.076 1.991 4.711 1.00 97.00 94 PHE A CA 1
ATOM 723 C C . PHE A 1 94 ? -10.387 2.496 6.130 1.00 97.00 94 PHE A C 1
ATOM 725 O O . PHE A 1 94 ? -9.748 2.076 7.098 1.00 97.00 94 PHE A O 1
ATOM 732 N N . HIS A 1 95 ? -11.363 3.394 6.274 1.00 96.06 95 HIS A N 1
ATOM 733 C CA . HIS A 1 95 ? -11.781 3.919 7.572 1.00 96.06 95 HIS A CA 1
ATOM 734 C C . HIS A 1 95 ? -12.427 2.846 8.448 1.00 96.06 95 HIS A C 1
ATOM 736 O O . HIS A 1 95 ? -12.124 2.785 9.642 1.00 96.06 95 HIS A O 1
ATOM 742 N N . GLU A 1 96 ? -13.241 1.975 7.857 1.00 96.56 96 GLU A N 1
ATOM 743 C CA . GLU A 1 96 ? -13.812 0.810 8.525 1.00 96.56 96 GLU A CA 1
ATOM 744 C C . GLU A 1 96 ? -12.712 -0.126 9.038 1.00 96.56 96 GLU A C 1
ATOM 746 O O . GLU A 1 96 ? -12.660 -0.406 10.239 1.00 96.56 96 GLU A O 1
ATOM 751 N N . PHE A 1 97 ? -11.767 -0.520 8.173 1.00 95.75 97 PHE A N 1
ATOM 752 C CA . PHE A 1 97 ? -10.616 -1.329 8.580 1.00 95.75 97 PHE A CA 1
ATOM 753 C C . PHE A 1 97 ? -9.856 -0.677 9.734 1.00 95.75 97 PHE A C 1
ATOM 755 O O . PHE A 1 97 ? -9.548 -1.328 10.730 1.00 95.75 97 PHE A O 1
ATOM 762 N N . LYS A 1 98 ? -9.557 0.624 9.623 1.00 94.69 98 LYS A N 1
ATOM 763 C CA . LYS A 1 98 ? -8.833 1.349 10.667 1.00 94.69 98 LYS A CA 1
ATOM 764 C C . LYS A 1 98 ? -9.591 1.288 11.993 1.00 94.69 98 LYS A C 1
ATOM 766 O O . LYS A 1 98 ? -8.975 1.022 13.020 1.00 94.69 98 LYS A O 1
ATOM 771 N N . SER A 1 99 ? -10.903 1.514 11.978 1.00 94.06 99 SER A N 1
ATOM 772 C CA . SER A 1 99 ? -11.725 1.458 13.187 1.00 94.06 99 SER A CA 1
ATOM 773 C C . SER A 1 99 ? -11.678 0.073 13.838 1.00 94.06 99 SER A C 1
ATOM 775 O O . SER A 1 99 ? -11.443 -0.020 15.041 1.00 94.06 99 SER A O 1
ATOM 777 N N . GLN A 1 100 ? -11.813 -0.996 13.049 1.00 93.25 100 GLN A N 1
ATOM 778 C CA . GLN A 1 100 ? -11.748 -2.378 13.538 1.00 93.25 100 GLN A CA 1
ATOM 779 C C . GLN A 1 100 ? -10.354 -2.740 14.078 1.00 93.25 100 GLN A C 1
ATOM 781 O O . GLN A 1 100 ? -10.227 -3.318 15.161 1.00 93.25 100 GLN A O 1
ATOM 786 N N . TYR A 1 101 ? -9.299 -2.354 13.356 1.00 91.19 101 TYR A N 1
ATOM 787 C CA . TYR A 1 101 ? -7.904 -2.576 13.739 1.00 91.19 101 TYR A CA 1
ATOM 788 C C . TYR A 1 101 ? -7.559 -1.907 15.075 1.00 91.19 101 TYR A C 1
ATOM 790 O O . TYR A 1 101 ? -6.825 -2.474 15.886 1.00 91.19 101 TYR A O 1
ATOM 798 N N . GLU A 1 102 ? -8.082 -0.701 15.304 1.00 92.94 102 GLU A N 1
ATOM 799 C CA . GLU A 1 102 ? -7.836 0.070 16.525 1.00 9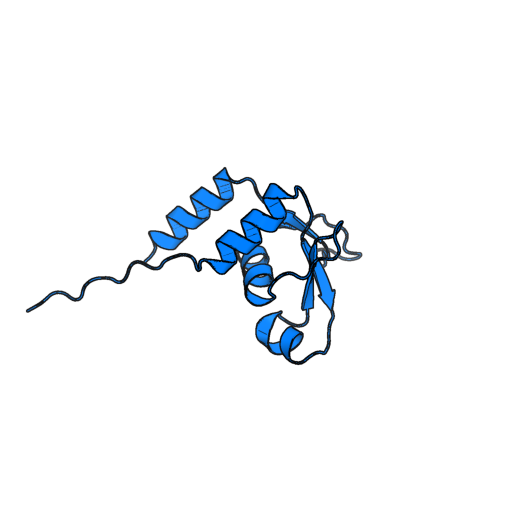2.94 102 GLU A CA 1
ATOM 800 C C . GLU A 1 102 ? -8.727 -0.362 17.703 1.00 92.94 102 GLU A C 1
ATOM 802 O O . GLU A 1 102 ? -8.330 -0.193 18.856 1.00 92.94 102 GLU A O 1
ATOM 807 N N . ALA A 1 103 ? -9.893 -0.960 17.431 1.00 87.69 103 ALA A N 1
ATOM 808 C CA . ALA A 1 103 ? -10.793 -1.516 18.444 1.00 87.69 103 ALA A CA 1
ATOM 809 C C . ALA A 1 103 ? -10.355 -2.898 18.965 1.00 87.69 103 ALA A C 1
ATOM 811 O O . ALA A 1 103 ? -10.677 -3.259 20.093 1.00 87.69 103 ALA A O 1
ATOM 812 N N . SER A 1 104 ? -9.610 -3.665 18.164 1.00 73.88 104 SER A N 1
ATOM 813 C CA . SER A 1 104 ? -9.172 -5.036 18.483 1.00 73.88 104 SER A CA 1
ATOM 814 C C . SER A 1 104 ? -7.936 -5.088 19.403 1.00 73.88 104 SER A C 1
ATOM 816 O O . SER A 1 104 ? -7.068 -5.946 19.229 1.00 73.88 104 SER A O 1
ATOM 818 N N . ALA A 1 105 ? -7.809 -4.131 20.328 1.00 58.09 105 ALA A N 1
ATOM 819 C CA . ALA A 1 105 ? -6.585 -3.838 21.074 1.00 58.09 105 ALA A CA 1
ATOM 820 C C . ALA A 1 105 ? -6.689 -3.953 22.593 1.00 58.09 105 ALA A C 1
ATOM 822 O O . ALA A 1 105 ? -7.702 -3.481 23.154 1.00 58.09 105 ALA A O 1
#

Secondary structure (DSSP, 8-state):
-PPPPP------HHHHHHHHHHHHTT--EEEEE--SHHHHHHHSSEEEEETTT--EE-HHHHHHHHHTTSEEE---SSSTT--SEEEEPPHHHHHHHHHHHHH--